Protein AF-A0A7M1MJ46-F1 (afdb_monomer_lite)

Structure (mmCIF, N/CA/C/O backbone):
data_AF-A0A7M1MJ46-F1
#
_entry.id   AF-A0A7M1MJ46-F1
#
loop_
_atom_site.group_PDB
_atom_site.id
_atom_site.type_symbol
_atom_site.label_atom_id
_atom_site.label_alt_id
_atom_site.label_comp_id
_atom_site.label_asym_id
_atom_site.label_entity_id
_atom_site.label_seq_id
_atom_site.pdbx_PDB_ins_code
_atom_site.Cartn_x
_atom_site.Cartn_y
_atom_site.Cartn_z
_atom_site.occupancy
_atom_site.B_iso_or_equiv
_atom_site.auth_seq_id
_atom_site.auth_comp_id
_atom_site.auth_asym_id
_atom_site.auth_atom_id
_atom_site.pdbx_PDB_model_num
ATOM 1 N N . MET A 1 1 ? -5.838 8.588 -2.032 1.00 75.56 1 MET A N 1
ATOM 2 C CA . MET A 1 1 ? -7.027 8.159 -1.254 1.00 75.56 1 MET A CA 1
ATOM 3 C C . MET A 1 1 ? -6.560 7.539 0.061 1.00 75.56 1 MET A C 1
ATOM 5 O O . MET A 1 1 ? -5.408 7.132 0.099 1.00 75.56 1 MET A O 1
ATOM 9 N N . PRO A 1 2 ? -7.354 7.510 1.144 1.00 86.12 2 PRO A N 1
ATOM 10 C CA . PRO A 1 2 ? -6.991 6.774 2.357 1.00 86.12 2 PRO A CA 1
ATOM 11 C C . PRO A 1 2 ? -7.438 5.303 2.299 1.00 86.12 2 PRO A C 1
ATOM 13 O O . PRO A 1 2 ? -8.443 4.991 1.667 1.00 86.12 2 PRO A O 1
ATOM 16 N N . LEU A 1 3 ? -6.724 4.418 2.999 1.00 87.94 3 LEU A N 1
ATOM 17 C CA . LEU A 1 3 ? -7.201 3.077 3.345 1.00 87.94 3 LEU A CA 1
ATOM 18 C C . LEU A 1 3 ? -8.214 3.214 4.482 1.00 87.94 3 LEU A C 1
ATOM 20 O O . LEU A 1 3 ? -7.883 3.792 5.520 1.00 87.94 3 LEU A O 1
ATOM 24 N N . VAL A 1 4 ? -9.430 2.710 4.289 1.00 88.25 4 VAL A N 1
ATOM 25 C CA . VAL A 1 4 ? -10.512 2.804 5.278 1.00 88.25 4 VAL A CA 1
ATOM 26 C C . VAL A 1 4 ? -10.838 1.411 5.797 1.00 88.25 4 VAL A C 1
ATOM 28 O O . VAL A 1 4 ? -11.073 0.494 5.016 1.00 88.25 4 VAL A O 1
ATOM 31 N N . TYR A 1 5 ? -10.848 1.254 7.118 1.00 87.31 5 TYR A N 1
ATOM 32 C CA . TYR A 1 5 ? -11.273 0.026 7.781 1.00 87.31 5 TYR A CA 1
ATOM 33 C C . TYR A 1 5 ? -12.009 0.372 9.076 1.00 87.31 5 TYR A C 1
ATOM 35 O O . TYR A 1 5 ? -11.462 1.072 9.934 1.00 87.31 5 TYR A O 1
ATOM 43 N N . GLU A 1 6 ? -13.248 -0.109 9.203 1.00 86.69 6 GLU A N 1
ATOM 44 C CA . GLU A 1 6 ? -14.176 0.260 10.281 1.00 86.69 6 GLU A CA 1
ATOM 45 C C . GLU A 1 6 ? -14.238 1.791 10.462 1.00 86.69 6 GLU A C 1
ATOM 47 O O . GLU A 1 6 ? -14.581 2.510 9.527 1.00 86.69 6 GLU A O 1
ATOM 52 N N . ASN A 1 7 ? -13.857 2.299 11.637 1.00 87.56 7 ASN A N 1
ATOM 53 C CA . ASN A 1 7 ? -13.858 3.726 11.967 1.00 87.56 7 ASN A CA 1
ATOM 54 C C . ASN A 1 7 ? -12.471 4.375 11.827 1.00 87.56 7 ASN A C 1
ATOM 56 O O . ASN A 1 7 ? -12.220 5.442 12.389 1.00 87.56 7 ASN A O 1
ATOM 60 N N . THR A 1 8 ? -11.546 3.726 11.115 1.00 89.06 8 THR A N 1
ATOM 61 C CA . THR A 1 8 ? -10.176 4.210 10.927 1.00 89.06 8 THR A CA 1
ATOM 62 C C . THR A 1 8 ? -9.890 4.523 9.465 1.00 89.06 8 THR A C 1
ATOM 64 O O . THR A 1 8 ? -10.290 3.791 8.561 1.00 89.06 8 THR A O 1
ATOM 67 N N . ALA A 1 9 ? -9.175 5.623 9.238 1.00 91.25 9 ALA A N 1
ATOM 68 C CA . ALA A 1 9 ? -8.696 6.027 7.926 1.00 91.25 9 ALA A CA 1
ATOM 69 C C . ALA A 1 9 ? -7.191 6.298 7.996 1.00 91.25 9 ALA A C 1
ATOM 71 O O . ALA A 1 9 ? -6.730 7.062 8.848 1.00 91.25 9 ALA A O 1
ATOM 72 N N . THR A 1 10 ? -6.440 5.681 7.088 1.00 91.81 10 THR A N 1
ATOM 73 C CA . THR A 1 10 ? -4.981 5.787 7.014 1.00 91.81 10 THR A CA 1
ATOM 74 C C . THR A 1 10 ? -4.583 6.316 5.645 1.00 91.81 10 THR A C 1
ATOM 76 O O . THR A 1 10 ? -4.807 5.656 4.633 1.00 91.81 10 THR A O 1
ATOM 79 N N . SER A 1 11 ? -4.013 7.519 5.576 1.00 93.56 11 SER A N 1
ATOM 80 C CA . SER A 1 11 ? -3.491 8.055 4.312 1.00 93.56 11 SER A CA 1
ATOM 81 C C . SER A 1 11 ? -2.126 7.463 3.990 1.00 93.56 11 SER A C 1
ATOM 83 O O . SER A 1 11 ? -1.373 7.116 4.891 1.00 93.56 11 SER A O 1
ATOM 85 N N . TYR A 1 12 ? -1.748 7.448 2.720 1.00 92.56 12 TYR A N 1
ATOM 86 C CA . TYR A 1 12 ? -0.444 6.978 2.246 1.00 92.56 12 TYR A CA 1
ATOM 87 C C . TYR A 1 12 ? 0.064 7.862 1.103 1.00 92.56 12 TYR A C 1
ATOM 89 O O . TYR A 1 12 ? -0.653 8.760 0.647 1.00 92.56 12 TYR A O 1
ATOM 97 N N . ILE A 1 13 ? 1.298 7.634 0.652 1.00 91.62 13 ILE A N 1
ATOM 98 C CA . ILE A 1 13 ? 1.863 8.334 -0.503 1.00 91.62 13 ILE A CA 1
ATOM 99 C C . ILE A 1 13 ? 1.285 7.688 -1.765 1.00 91.62 13 ILE A C 1
ATOM 101 O O . ILE A 1 13 ? 1.658 6.578 -2.135 1.00 91.62 13 ILE A O 1
ATOM 105 N N . TYR A 1 14 ? 0.332 8.361 -2.410 1.00 89.56 14 TYR A N 1
ATOM 106 C CA . TYR A 1 14 ? -0.259 7.877 -3.65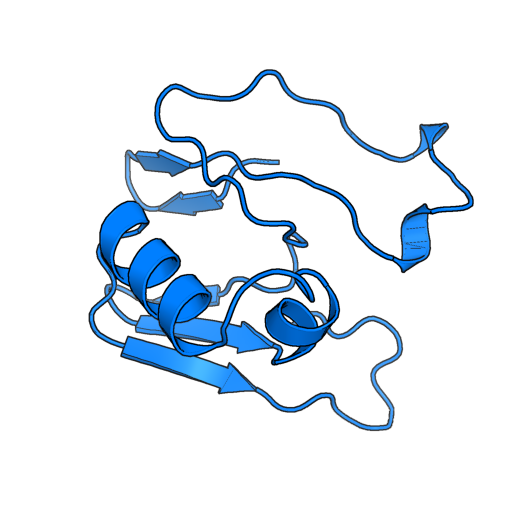7 1.00 89.56 14 TYR A CA 1
ATOM 107 C C . TYR A 1 14 ? 0.639 8.244 -4.844 1.00 89.56 14 TYR A C 1
ATOM 109 O O . TYR A 1 14 ? 0.616 9.380 -5.321 1.00 89.56 14 TYR A O 1
ATOM 117 N N . ASP A 1 15 ? 1.436 7.279 -5.306 1.00 87.81 15 ASP A N 1
ATOM 118 C CA . ASP A 1 15 ? 2.308 7.427 -6.478 1.00 87.81 15 ASP A CA 1
ATOM 119 C C . ASP A 1 15 ? 2.307 6.164 -7.364 1.00 87.81 15 ASP A C 1
ATOM 121 O O . ASP A 1 15 ? 3.307 5.444 -7.444 1.00 87.81 15 ASP A O 1
ATOM 125 N N . PRO A 1 16 ? 1.179 5.855 -8.033 1.00 85.69 16 PRO A N 1
ATOM 126 C CA . PRO A 1 16 ? 1.124 4.734 -8.958 1.00 85.69 16 PRO A CA 1
ATOM 127 C C . PRO A 1 16 ? 2.023 4.997 -10.168 1.00 85.69 16 PRO A C 1
ATOM 129 O O . PRO A 1 16 ? 2.034 6.084 -10.760 1.00 85.69 16 PRO A O 1
ATOM 132 N N . ASP A 1 17 ? 2.771 3.971 -10.561 1.00 84.44 17 ASP A N 1
ATOM 133 C CA . ASP A 1 17 ? 3.739 4.036 -11.654 1.00 84.44 17 ASP A CA 1
ATOM 134 C C . ASP A 1 17 ? 3.081 4.344 -13.008 1.00 84.44 17 ASP A C 1
ATOM 136 O O . ASP A 1 17 ? 3.643 5.103 -13.801 1.00 84.44 17 ASP A O 1
ATOM 140 N N . TYR A 1 18 ? 1.862 3.855 -13.241 1.00 83.12 18 TYR A N 1
ATOM 141 C CA . TYR A 1 18 ? 1.100 4.112 -14.465 1.00 83.12 18 TYR A CA 1
ATOM 142 C C . TYR A 1 18 ? 0.562 5.550 -14.592 1.00 83.12 18 TYR A C 1
ATOM 144 O O . TYR A 1 18 ? 0.230 5.962 -15.702 1.00 83.12 18 TYR A O 1
ATOM 152 N N . LEU A 1 19 ? 0.522 6.352 -13.515 1.00 87.25 19 LEU A N 1
ATOM 153 C CA . LEU A 1 19 ? 0.159 7.782 -13.589 1.00 87.25 19 LEU A CA 1
ATOM 154 C C . LEU A 1 19 ? 1.370 8.720 -13.600 1.00 87.25 19 LEU A C 1
ATOM 156 O O . LEU A 1 19 ? 1.193 9.938 -13.556 1.00 87.25 19 LEU A O 1
ATOM 160 N N . ARG A 1 20 ? 2.610 8.213 -13.662 1.00 84.00 20 ARG A N 1
ATOM 161 C CA . ARG A 1 20 ? 3.817 9.068 -13.659 1.00 84.00 20 ARG A CA 1
ATOM 162 C C . ARG A 1 20 ? 3.821 10.111 -14.779 1.00 84.00 20 ARG A C 1
ATOM 164 O O . ARG A 1 20 ? 4.199 11.250 -14.533 1.00 84.00 20 ARG A O 1
ATOM 171 N N . ASN A 1 21 ? 3.323 9.747 -15.960 1.00 88.75 21 ASN A N 1
ATOM 172 C CA . ASN A 1 21 ? 3.231 10.644 -17.119 1.00 88.75 21 ASN A CA 1
ATOM 173 C C . ASN A 1 21 ? 1.955 11.507 -17.133 1.00 88.75 21 ASN A C 1
ATOM 175 O O . ASN A 1 21 ? 1.797 12.356 -18.006 1.00 88.75 21 ASN A O 1
ATOM 179 N N . TYR A 1 22 ? 1.051 11.312 -16.169 1.00 89.44 22 TYR A N 1
ATOM 180 C CA . TYR A 1 22 ? -0.251 11.978 -16.106 1.00 89.44 22 TYR A CA 1
ATOM 181 C C . TYR A 1 22 ? -0.501 12.570 -14.709 1.00 89.44 22 TYR A C 1
ATOM 183 O O . TYR A 1 22 ? -1.466 12.201 -14.037 1.00 89.44 22 TYR A O 1
ATOM 191 N N . PRO A 1 23 ? 0.347 13.503 -14.233 1.00 86.31 23 PRO A N 1
ATOM 192 C CA . PRO A 1 23 ? 0.254 14.032 -12.870 1.00 86.31 23 PRO A CA 1
ATOM 193 C C . PRO A 1 23 ? -1.079 14.736 -12.585 1.00 86.31 23 PRO A C 1
ATOM 195 O O . PRO A 1 23 ? -1.547 14.712 -11.453 1.00 86.31 23 PRO A O 1
ATOM 198 N N . HIS A 1 24 ? -1.724 15.304 -13.608 1.00 88.62 24 HIS A N 1
ATOM 199 C CA . HIS A 1 24 ? -3.040 15.941 -13.499 1.00 88.62 24 HIS A CA 1
ATOM 200 C C . HIS A 1 24 ? -4.177 14.955 -13.173 1.00 88.62 24 HIS A C 1
ATOM 202 O O . HIS A 1 24 ? -5.239 15.387 -12.739 1.00 88.62 24 HIS A O 1
ATOM 208 N N . LEU A 1 25 ? -3.961 13.646 -13.358 1.00 86.81 25 LEU A N 1
ATOM 209 C CA . LEU A 1 25 ? -4.911 12.595 -12.980 1.00 86.81 25 LEU A CA 1
ATOM 210 C C . LEU A 1 25 ? -4.716 12.116 -11.534 1.00 86.81 25 LEU A C 1
ATOM 212 O O . LEU A 1 25 ? -5.536 11.354 -11.024 1.00 86.81 25 LEU A O 1
ATOM 216 N N . LYS A 1 26 ? -3.640 12.534 -10.851 1.00 85.56 26 LYS A N 1
ATOM 217 C CA . LYS A 1 26 ? -3.382 12.129 -9.466 1.00 85.56 26 LYS A CA 1
ATOM 218 C C . LYS A 1 26 ? -4.228 12.960 -8.509 1.00 85.56 26 LYS A C 1
ATOM 220 O O . LYS A 1 26 ? -4.113 14.182 -8.444 1.00 85.56 26 LYS A O 1
ATOM 225 N N . THR A 1 27 ? -5.041 12.285 -7.702 1.00 82.56 27 THR A N 1
ATOM 226 C CA . THR A 1 27 ? -5.733 12.930 -6.585 1.00 82.56 27 THR A CA 1
ATOM 227 C C . THR A 1 27 ? -4.755 13.190 -5.444 1.00 82.56 27 THR A C 1
ATOM 229 O O . THR A 1 27 ? -4.279 12.254 -4.798 1.00 82.56 27 THR A O 1
ATOM 232 N N . THR A 1 28 ? -4.512 14.463 -5.142 1.00 82.19 28 THR A N 1
ATOM 233 C CA . THR A 1 28 ? -3.744 14.871 -3.963 1.00 82.19 28 THR A CA 1
ATOM 234 C C . THR A 1 28 ? -4.686 15.109 -2.791 1.00 82.19 28 THR A C 1
ATOM 236 O O . THR A 1 28 ? -5.597 15.931 -2.870 1.00 82.19 28 THR A O 1
ATOM 239 N N . ILE A 1 29 ? -4.450 14.410 -1.683 1.00 84.69 29 ILE A N 1
ATOM 240 C CA . ILE A 1 29 ? -5.137 14.651 -0.410 1.00 84.69 29 ILE A CA 1
ATOM 241 C C . ILE A 1 29 ? -4.128 15.145 0.623 1.00 84.69 29 ILE A C 1
ATOM 243 O O . ILE A 1 29 ? -2.958 14.765 0.580 1.00 84.69 29 ILE A O 1
ATOM 247 N N . LYS A 1 30 ? -4.571 15.975 1.573 1.00 90.81 30 LYS A N 1
ATOM 248 C CA . LYS A 1 30 ? -3.741 16.295 2.741 1.00 90.81 30 LYS A CA 1
ATOM 249 C C . LYS A 1 30 ? -3.550 15.022 3.581 1.00 90.81 30 LYS A C 1
ATOM 251 O O . LYS A 1 30 ? -4.537 14.306 3.776 1.00 90.81 30 LYS A O 1
ATOM 256 N N . PRO A 1 31 ? -2.332 14.737 4.080 1.00 92.56 31 PRO A N 1
ATOM 257 C CA . PRO A 1 31 ? -2.110 13.624 4.992 1.00 92.56 31 PRO A CA 1
ATOM 258 C C . PRO A 1 31 ? -3.058 13.684 6.193 1.00 92.56 31 PRO A C 1
ATOM 260 O O . PRO A 1 31 ? -3.271 14.745 6.784 1.00 92.56 31 PRO A O 1
ATOM 263 N N . LEU A 1 32 ? -3.638 12.538 6.534 1.00 93.00 32 LEU A N 1
ATOM 264 C CA . LEU A 1 32 ? -4.432 12.352 7.739 1.00 93.00 32 LEU A CA 1
ATOM 265 C C . LEU A 1 32 ? -3.513 12.206 8.955 1.00 93.00 32 LEU A C 1
ATOM 267 O O . LEU A 1 32 ? -2.305 12.019 8.828 1.00 93.00 32 LEU A O 1
ATOM 271 N N . LYS A 1 33 ? -4.104 12.233 10.155 1.00 91.31 33 LYS A N 1
ATOM 272 C CA . LYS A 1 33 ? -3.370 11.989 11.406 1.00 91.31 33 LYS A CA 1
ATOM 273 C C . LYS A 1 33 ? -2.660 10.629 11.400 1.00 91.31 33 LYS A C 1
ATOM 275 O O . LYS A 1 33 ? -1.535 10.538 11.877 1.00 91.31 33 LYS A O 1
ATOM 280 N N . ASN A 1 34 ? -3.316 9.594 10.870 1.00 90.88 34 ASN A N 1
ATOM 281 C CA . ASN A 1 34 ? -2.683 8.304 10.619 1.00 90.88 34 ASN A CA 1
ATOM 282 C C . ASN A 1 34 ? -2.162 8.289 9.177 1.00 90.88 34 ASN A C 1
ATOM 284 O O . ASN A 1 34 ? -2.950 8.142 8.239 1.00 90.88 34 ASN A O 1
ATOM 288 N N . HIS A 1 35 ? -0.856 8.498 9.003 1.00 93.25 35 HIS A N 1
ATOM 289 C CA . HIS A 1 35 ? -0.221 8.546 7.689 1.00 93.25 35 HIS A CA 1
ATOM 290 C C . HIS A 1 35 ? 0.911 7.527 7.570 1.00 93.25 35 HIS A C 1
ATOM 292 O O . HIS A 1 35 ? 1.861 7.529 8.350 1.00 93.25 35 HIS A O 1
ATOM 298 N N . LEU A 1 36 ? 0.808 6.680 6.551 1.00 92.88 36 LEU A N 1
ATOM 299 C CA . LEU A 1 36 ? 1.843 5.767 6.101 1.00 92.88 36 LEU A CA 1
ATOM 300 C C . LEU A 1 36 ? 2.810 6.489 5.165 1.00 92.88 36 LEU A C 1
ATOM 302 O O . LEU A 1 36 ? 2.435 6.905 4.068 1.00 92.88 36 LEU A O 1
ATOM 306 N N . ASN A 1 37 ? 4.080 6.533 5.556 1.00 92.44 37 ASN A N 1
ATOM 307 C CA . ASN A 1 37 ? 5.178 6.978 4.696 1.00 92.44 37 ASN A CA 1
ATOM 308 C C . ASN A 1 37 ? 5.618 5.848 3.746 1.00 92.44 37 ASN A C 1
ATOM 310 O O . ASN A 1 37 ? 6.790 5.486 3.695 1.00 92.44 37 ASN A O 1
ATOM 314 N N . LEU A 1 38 ? 4.654 5.255 3.041 1.00 92.12 38 LEU A N 1
ATOM 315 C CA . LEU A 1 38 ? 4.852 4.210 2.041 1.00 92.12 38 LEU A CA 1
ATOM 316 C C . LEU A 1 38 ? 4.170 4.632 0.746 1.00 92.12 38 LEU A C 1
ATOM 318 O O . LEU A 1 38 ? 3.044 5.141 0.772 1.00 92.12 38 LEU A O 1
ATOM 322 N N . ILE A 1 39 ? 4.850 4.396 -0.374 1.00 91.12 39 ILE A N 1
ATOM 323 C CA . ILE A 1 39 ? 4.252 4.499 -1.700 1.00 91.12 39 ILE A CA 1
ATOM 324 C C . ILE A 1 39 ? 3.326 3.305 -1.875 1.00 91.12 39 ILE A C 1
ATOM 326 O O . ILE A 1 39 ? 3.783 2.161 -1.841 1.00 91.12 39 ILE A O 1
ATOM 330 N N . LEU A 1 40 ? 2.037 3.587 -2.048 1.00 87.81 40 LEU A N 1
ATOM 331 C CA . LEU A 1 40 ? 1.001 2.589 -2.275 1.00 87.81 40 LEU A CA 1
ATOM 332 C C . LEU A 1 40 ? 0.099 3.008 -3.431 1.00 87.81 40 LEU A C 1
ATOM 334 O O . LEU A 1 40 ? -0.032 4.187 -3.775 1.00 87.81 40 LEU A O 1
ATOM 338 N N . ASP A 1 41 ? -0.566 2.002 -3.975 1.00 80.12 41 ASP A N 1
ATOM 339 C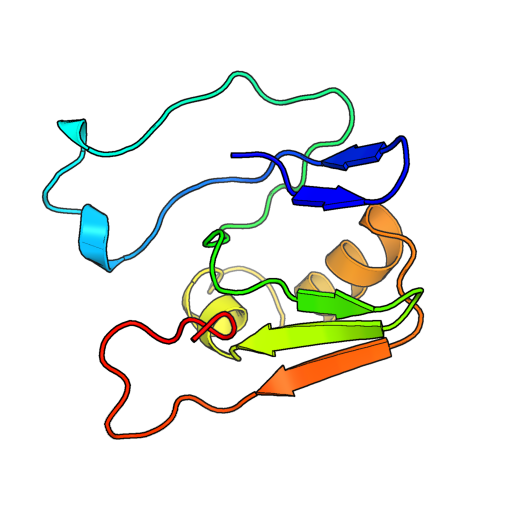 CA . ASP A 1 41 ? -1.659 2.140 -4.920 1.00 80.12 41 ASP A CA 1
ATOM 340 C C . ASP A 1 4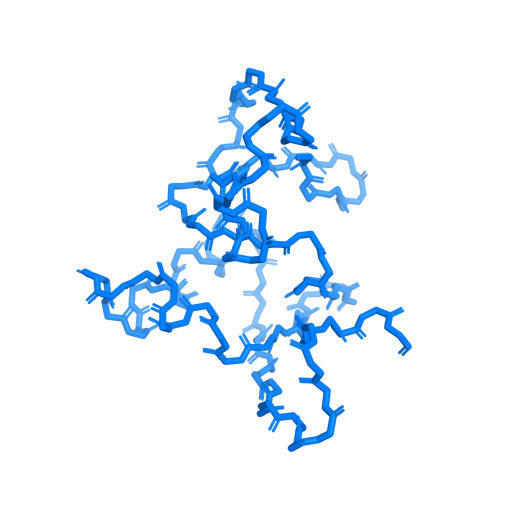1 ? -2.944 1.591 -4.288 1.00 80.12 41 ASP A C 1
ATOM 342 O O . ASP A 1 41 ? -2.895 0.596 -3.564 1.00 80.12 41 ASP A O 1
ATOM 346 N N . GLY A 1 42 ? -4.082 2.240 -4.530 1.00 64.56 42 GLY A N 1
ATOM 347 C CA . GLY A 1 42 ? -5.352 1.907 -3.882 1.00 64.56 42 GLY A CA 1
ATOM 348 C C . GLY A 1 42 ? -5.846 0.495 -4.201 1.00 64.56 42 GLY A C 1
ATOM 349 O O . GLY A 1 42 ? -6.373 -0.161 -3.308 1.00 64.56 42 GLY A O 1
ATOM 350 N N . GLY A 1 43 ? -5.596 0.007 -5.420 1.00 63.69 43 GLY A N 1
ATOM 351 C CA . GLY A 1 43 ? -5.985 -1.342 -5.858 1.00 63.69 43 GLY A CA 1
ATOM 352 C C . GLY A 1 43 ? -5.137 -2.476 -5.265 1.00 63.69 43 GLY A C 1
ATOM 353 O O . GLY A 1 43 ? -5.399 -3.645 -5.523 1.00 63.69 43 GLY A O 1
ATOM 354 N N . ASN A 1 44 ? -4.108 -2.166 -4.467 1.00 66.81 44 ASN A N 1
ATOM 355 C CA . ASN A 1 44 ? -3.152 -3.137 -3.917 1.00 66.81 44 ASN A CA 1
ATOM 356 C C . ASN A 1 44 ? -3.370 -3.476 -2.437 1.00 66.81 44 ASN A C 1
ATOM 358 O O . ASN A 1 44 ? -2.457 -3.998 -1.799 1.00 66.81 44 ASN A O 1
ATOM 362 N N . PHE A 1 45 ? -4.530 -3.141 -1.875 1.00 78.56 45 PHE A N 1
ATOM 363 C CA . PHE A 1 45 ? -4.833 -3.370 -0.467 1.00 78.56 45 PHE A CA 1
ATOM 364 C C . PHE A 1 45 ? -6.226 -3.975 -0.309 1.00 78.56 45 PHE A C 1
ATOM 366 O O . PHE A 1 45 ? -7.234 -3.280 -0.456 1.00 78.56 45 PHE A O 1
ATOM 373 N N . ILE A 1 46 ? -6.282 -5.261 0.030 1.00 82.88 46 ILE A N 1
ATOM 374 C CA . ILE A 1 46 ? -7.529 -5.958 0.341 1.00 82.88 46 ILE A CA 1
ATOM 375 C C . ILE A 1 46 ? -7.444 -6.514 1.744 1.00 82.88 46 ILE A C 1
ATOM 377 O O . ILE A 1 46 ? -6.795 -7.522 2.013 1.00 82.88 46 ILE A O 1
ATOM 381 N N . ARG A 1 47 ? -8.201 -5.895 2.641 1.00 85.69 47 ARG A N 1
ATOM 382 C CA . ARG A 1 47 ? -8.244 -6.294 4.039 1.00 85.69 47 ARG A CA 1
ATOM 383 C C . ARG A 1 47 ? -9.480 -7.122 4.360 1.00 85.69 47 ARG A C 1
ATOM 385 O O . ARG A 1 47 ? -10.609 -6.711 4.104 1.00 85.69 47 ARG A O 1
ATOM 392 N N . LYS A 1 48 ? -9.264 -8.235 5.060 1.00 85.31 48 LYS A N 1
ATOM 393 C CA . LYS A 1 48 ? -10.292 -9.008 5.761 1.00 85.31 48 LYS A CA 1
ATOM 394 C C . LYS A 1 48 ? -9.872 -9.186 7.221 1.00 85.31 48 LYS A C 1
ATOM 396 O O . LYS A 1 48 ? -8.988 -9.980 7.521 1.00 85.31 48 LYS A O 1
ATOM 401 N N . HIS A 1 49 ? -10.546 -8.481 8.133 1.00 88.00 49 HIS A N 1
ATOM 402 C CA . HIS A 1 49 ? -10.241 -8.470 9.572 1.00 88.00 49 HIS A CA 1
ATOM 403 C C . HIS A 1 49 ? -8.795 -8.034 9.876 1.00 88.00 49 HIS A C 1
ATOM 405 O O . HIS A 1 49 ? -8.455 -6.865 9.714 1.00 88.00 49 HIS A O 1
ATOM 411 N N . ASP A 1 50 ? -7.942 -8.949 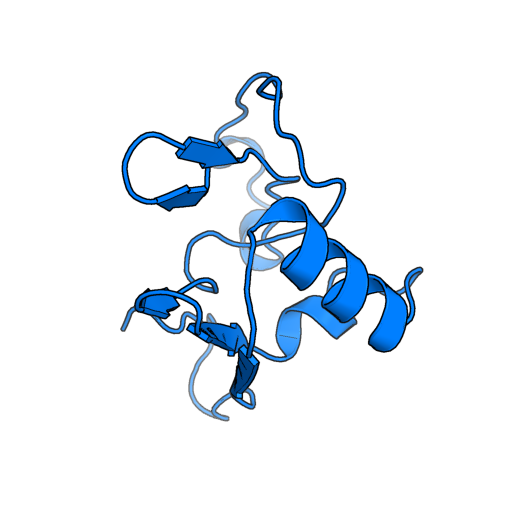10.328 1.00 90.00 50 ASP A N 1
ATOM 412 C CA . ASP A 1 50 ? -6.530 -8.737 10.656 1.00 90.00 50 ASP A CA 1
ATOM 413 C C . ASP A 1 50 ? -5.578 -9.332 9.604 1.00 90.00 50 ASP A C 1
ATOM 415 O O . ASP A 1 50 ? -4.370 -9.437 9.844 1.00 90.00 50 ASP A O 1
ATOM 419 N N . ILE A 1 51 ? -6.120 -9.707 8.444 1.00 90.19 51 ILE A N 1
ATOM 420 C CA . ILE A 1 51 ? -5.386 -10.219 7.291 1.00 90.19 51 ILE A CA 1
ATOM 421 C C . ILE A 1 51 ? -5.511 -9.221 6.146 1.00 90.19 51 ILE A C 1
ATOM 423 O O . ILE A 1 51 ? -6.606 -8.747 5.840 1.00 90.19 51 ILE A O 1
ATOM 427 N N . ASP A 1 52 ? -4.387 -8.932 5.508 1.00 89.75 52 ASP A N 1
ATOM 428 C CA . ASP A 1 52 ? -4.316 -8.099 4.315 1.00 89.75 52 ASP A CA 1
ATOM 429 C C . ASP A 1 52 ? -3.722 -8.876 3.139 1.00 89.75 52 ASP A C 1
ATOM 431 O O . ASP A 1 52 ? -2.823 -9.700 3.323 1.00 89.75 52 ASP A O 1
ATOM 435 N N . PHE A 1 53 ? -4.232 -8.618 1.943 1.00 87.25 53 PHE A N 1
ATOM 436 C CA . PHE A 1 53 ? -3.741 -9.152 0.682 1.00 87.25 53 PHE A CA 1
ATOM 437 C C . PHE A 1 53 ? -3.205 -7.983 -0.139 1.00 87.25 53 PHE A C 1
ATOM 439 O O . PHE A 1 53 ? -3.937 -7.039 -0.435 1.00 87.25 53 PHE A O 1
ATOM 446 N N . MET A 1 54 ? -1.925 -8.051 -0.500 1.00 87.62 54 MET A N 1
ATOM 447 C CA . MET A 1 54 ? -1.252 -7.008 -1.275 1.00 87.62 54 MET A CA 1
ATOM 448 C C . MET A 1 54 ? -0.404 -7.617 -2.377 1.00 87.62 54 MET A C 1
ATOM 450 O O . MET A 1 54 ? 0.150 -8.701 -2.207 1.00 87.62 54 MET A O 1
ATOM 454 N N . CYS A 1 55 ? -0.200 -6.910 -3.483 1.00 86.75 55 CYS A N 1
ATOM 455 C CA . CYS A 1 55 ? 0.774 -7.353 -4.475 1.00 86.75 55 CYS A CA 1
ATOM 456 C C . CYS A 1 55 ? 2.218 -7.102 -4.015 1.00 86.75 55 CYS A C 1
ATOM 458 O O . CYS A 1 55 ? 2.541 -6.084 -3.399 1.00 86.75 55 CYS A O 1
ATOM 460 N N . GLU A 1 56 ? 3.136 -7.981 -4.428 1.00 88.75 56 GLU A N 1
ATOM 461 C CA . GLU A 1 56 ? 4.585 -7.828 -4.194 1.00 88.75 56 GLU A CA 1
ATOM 462 C C . GLU A 1 56 ? 5.187 -6.552 -4.811 1.00 88.75 56 GLU A C 1
ATOM 464 O O . GLU A 1 56 ? 6.298 -6.142 -4.466 1.00 88.75 56 GLU A O 1
ATOM 469 N N . LYS A 1 57 ? 4.439 -5.877 -5.693 1.00 86.94 57 LYS A N 1
ATOM 470 C CA . LYS A 1 57 ? 4.823 -4.614 -6.333 1.00 86.94 57 LYS A CA 1
ATOM 471 C C . LYS A 1 57 ? 5.222 -3.530 -5.328 1.00 86.94 57 LYS A C 1
ATOM 473 O O . LYS A 1 57 ? 6.125 -2.749 -5.635 1.00 86.94 57 LYS A O 1
ATOM 478 N N . ILE A 1 58 ? 4.654 -3.532 -4.120 1.00 89.12 58 ILE A N 1
ATOM 479 C CA . ILE A 1 58 ? 5.020 -2.597 -3.047 1.00 89.12 58 ILE A CA 1
ATOM 480 C C . ILE A 1 58 ? 6.530 -2.569 -2.762 1.00 89.12 58 ILE A C 1
ATOM 482 O O . ILE A 1 58 ? 7.085 -1.497 -2.515 1.00 89.12 58 ILE A O 1
ATOM 486 N N . PHE A 1 59 ? 7.217 -3.713 -2.857 1.00 91.19 59 PHE A N 1
ATOM 487 C CA . PHE A 1 59 ? 8.661 -3.797 -2.622 1.00 91.19 59 PHE A CA 1
ATOM 488 C C . PHE A 1 59 ? 9.449 -3.073 -3.715 1.00 91.19 59 PHE A C 1
ATOM 490 O O . PHE A 1 59 ? 10.389 -2.340 -3.427 1.00 91.19 59 PHE A O 1
ATOM 497 N N . SER A 1 60 ? 9.022 -3.216 -4.972 1.00 89.12 60 SER A N 1
ATOM 498 C CA . SER A 1 60 ? 9.636 -2.512 -6.104 1.00 89.12 60 SER A CA 1
ATOM 499 C C . SER A 1 60 ? 9.321 -1.012 -6.125 1.00 89.12 60 SER A C 1
ATOM 501 O O . SER A 1 60 ? 10.114 -0.223 -6.633 1.00 89.12 60 SER A O 1
ATOM 503 N N . GLN A 1 61 ? 8.181 -0.605 -5.556 1.00 89.25 61 GLN A N 1
ATOM 504 C CA . GLN A 1 61 ? 7.776 0.800 -5.460 1.00 89.25 61 GLN A CA 1
ATOM 505 C C . GLN A 1 61 ? 8.472 1.548 -4.318 1.00 89.25 61 GLN A C 1
ATOM 507 O O . GLN A 1 61 ? 8.589 2.768 -4.385 1.00 89.25 61 GLN A O 1
ATOM 512 N N . ASN A 1 62 ? 8.974 0.834 -3.307 1.00 92.31 62 ASN A N 1
ATOM 513 C CA . ASN A 1 62 ? 9.669 1.405 -2.152 1.00 92.31 62 ASN A CA 1
ATOM 514 C C . ASN A 1 62 ? 11.115 0.867 -2.055 1.00 92.31 62 ASN A C 1
ATOM 516 O O . ASN A 1 62 ? 11.470 0.258 -1.046 1.00 92.31 62 ASN A O 1
ATOM 520 N N . PRO A 1 63 ? 11.973 1.081 -3.075 1.00 93.62 63 PRO A N 1
ATOM 521 C CA . PRO A 1 63 ? 13.273 0.406 -3.195 1.00 93.62 63 PRO A CA 1
ATOM 522 C C . PRO A 1 63 ? 14.296 0.796 -2.118 1.00 93.62 63 PRO A C 1
ATOM 524 O O . PRO A 1 63 ? 15.310 0.125 -1.958 1.00 93.62 63 PRO A O 1
ATOM 527 N N . THR A 1 64 ? 14.061 1.892 -1.393 1.00 94.75 64 THR A N 1
ATOM 528 C CA . THR A 1 64 ? 14.925 2.360 -0.300 1.00 94.75 64 THR A CA 1
ATOM 529 C C . THR A 1 64 ? 14.624 1.682 1.038 1.00 94.75 64 THR A C 1
ATOM 531 O O . THR A 1 64 ? 15.375 1.874 1.993 1.00 94.75 64 THR A O 1
ATOM 534 N N . LEU A 1 65 ? 13.540 0.906 1.129 1.00 95.00 65 LEU A N 1
ATOM 535 C CA . LEU A 1 65 ? 13.116 0.206 2.338 1.00 95.00 65 LEU A CA 1
ATOM 536 C C . LEU A 1 65 ? 13.308 -1.303 2.174 1.00 95.00 65 LEU A C 1
ATOM 538 O O . LEU A 1 65 ? 13.081 -1.860 1.101 1.00 95.00 65 LEU A O 1
ATOM 542 N N . SER A 1 66 ? 13.683 -1.990 3.255 1.00 95.94 66 SER A N 1
ATOM 543 C CA . SER A 1 66 ? 13.711 -3.454 3.248 1.00 95.94 66 SER A CA 1
ATOM 544 C C . SER A 1 66 ? 12.296 -4.037 3.270 1.00 95.94 66 SER A C 1
ATOM 546 O O . SER A 1 66 ? 11.355 -3.426 3.790 1.00 95.94 66 SER A O 1
ATOM 548 N N . LYS A 1 67 ? 12.148 -5.262 2.753 1.00 94.19 67 LYS A N 1
ATOM 549 C CA . LYS A 1 67 ? 10.888 -6.019 2.798 1.00 94.19 67 LYS A CA 1
ATOM 550 C C . LYS A 1 67 ? 10.370 -6.144 4.232 1.00 94.19 67 LYS A C 1
ATOM 552 O O . LYS A 1 67 ? 9.187 -5.928 4.482 1.00 94.19 67 LYS A O 1
ATOM 557 N N . GLU A 1 68 ? 11.259 -6.418 5.181 1.00 95.62 68 GLU A N 1
ATOM 558 C CA . GLU A 1 68 ? 10.942 -6.547 6.603 1.00 95.62 68 GLU A CA 1
ATOM 559 C C . GLU A 1 68 ? 10.445 -5.222 7.188 1.00 95.62 68 GLU A C 1
ATOM 561 O O . GLU A 1 68 ? 9.460 -5.221 7.925 1.00 95.62 68 GLU A O 1
ATOM 566 N N . SER A 1 69 ? 11.073 -4.095 6.825 1.00 95.94 69 SER A N 1
ATOM 567 C CA . SER A 1 69 ? 10.640 -2.763 7.259 1.00 95.94 69 SER A CA 1
ATOM 568 C C . SER A 1 69 ? 9.242 -2.448 6.744 1.00 95.94 69 SER A C 1
ATOM 570 O O . SER A 1 69 ? 8.398 -2.003 7.515 1.00 95.94 69 SER A O 1
ATOM 572 N N . ILE A 1 70 ? 8.976 -2.712 5.462 1.00 94.81 70 ILE A N 1
ATOM 573 C CA . ILE A 1 70 ? 7.663 -2.480 4.848 1.00 94.81 70 ILE A CA 1
ATOM 574 C C . ILE A 1 70 ? 6.591 -3.313 5.562 1.00 94.81 70 ILE A C 1
ATOM 576 O O . ILE A 1 70 ? 5.567 -2.776 5.981 1.00 94.81 70 ILE A O 1
ATOM 580 N N . ILE A 1 71 ? 6.847 -4.609 5.771 1.00 94.94 71 ILE A N 1
ATOM 581 C CA . ILE A 1 71 ? 5.925 -5.515 6.473 1.00 94.94 71 ILE A CA 1
ATOM 582 C C . ILE A 1 71 ? 5.683 -5.045 7.909 1.00 94.94 71 ILE A C 1
ATOM 584 O O . ILE A 1 71 ? 4.540 -5.028 8.366 1.00 94.94 71 ILE A O 1
ATOM 588 N N . HIS A 1 72 ? 6.741 -4.667 8.627 1.00 95.62 72 HIS A N 1
ATOM 589 C CA . HIS A 1 72 ? 6.637 -4.197 10.002 1.00 95.62 72 HIS A CA 1
ATOM 590 C C . HIS A 1 72 ? 5.788 -2.924 10.094 1.00 95.62 72 HIS A C 1
ATOM 592 O O . HIS A 1 72 ? 4.852 -2.876 10.892 1.00 95.62 72 HIS A O 1
ATOM 598 N N . THR A 1 73 ? 6.060 -1.934 9.237 1.00 94.19 73 THR A N 1
ATOM 599 C CA . THR A 1 73 ? 5.289 -0.688 9.161 1.00 94.19 73 THR A CA 1
ATOM 600 C C . THR A 1 73 ? 3.818 -0.962 8.865 1.00 94.19 73 THR A C 1
ATOM 602 O O . THR A 1 73 ? 2.959 -0.465 9.587 1.00 94.19 73 THR A O 1
ATOM 605 N N . LEU A 1 74 ? 3.505 -1.798 7.870 1.00 92.88 74 LEU A N 1
ATOM 606 C CA . LEU A 1 74 ? 2.118 -2.139 7.536 1.00 92.88 74 LEU A CA 1
ATOM 607 C C . LEU A 1 74 ? 1.396 -2.809 8.710 1.00 92.88 74 LEU A C 1
ATOM 609 O O . LEU A 1 74 ? 0.307 -2.377 9.085 1.00 92.88 74 LEU A O 1
ATOM 613 N N . LYS A 1 75 ? 2.009 -3.821 9.338 1.00 93.94 75 LYS A N 1
ATOM 614 C CA . LYS A 1 75 ? 1.394 -4.525 10.473 1.00 93.94 75 LYS A CA 1
ATOM 615 C C . LYS A 1 75 ? 1.137 -3.607 11.663 1.00 93.94 75 LYS A C 1
ATOM 617 O O . LYS A 1 75 ? 0.056 -3.673 12.243 1.00 93.94 75 LYS A O 1
ATOM 622 N N . GLN A 1 76 ? 2.105 -2.758 12.007 1.00 93.19 76 GLN A N 1
ATOM 623 C CA . GLN A 1 76 ? 1.998 -1.806 13.114 1.00 93.19 76 GLN A CA 1
ATOM 624 C C . GLN A 1 76 ? 0.930 -0.743 12.837 1.00 93.19 76 GLN A C 1
ATOM 626 O O . GLN A 1 76 ? 0.015 -0.560 13.635 1.00 93.19 76 GLN A O 1
ATOM 631 N N . SER A 1 77 ? 1.015 -0.063 11.693 1.00 91.25 77 SER A N 1
ATOM 632 C CA . SER A 1 77 ? 0.152 1.079 11.374 1.00 91.25 77 SER A CA 1
ATOM 633 C C . SER A 1 77 ? -1.289 0.691 11.053 1.00 91.25 77 SER A C 1
ATOM 635 O O . SER A 1 77 ? -2.191 1.507 11.241 1.00 91.25 77 SER A O 1
ATOM 637 N N . LEU A 1 78 ? -1.513 -0.531 10.562 1.00 90.69 78 LEU A N 1
ATOM 638 C CA . LEU A 1 78 ? -2.835 -1.016 10.165 1.00 90.69 78 LEU A CA 1
ATOM 639 C C . LEU A 1 78 ? -3.399 -2.073 11.123 1.00 90.69 78 LEU A C 1
ATOM 641 O O . LEU A 1 78 ? -4.515 -2.541 10.907 1.00 90.69 78 LEU A O 1
ATOM 645 N N . ASN A 1 79 ? -2.683 -2.431 12.194 1.00 92.00 79 ASN A N 1
ATOM 646 C CA . ASN A 1 79 ? -3.086 -3.471 13.144 1.00 92.00 79 ASN A CA 1
ATOM 647 C C . ASN A 1 79 ? -3.424 -4.803 12.438 1.00 92.00 79 ASN A C 1
ATOM 649 O O . ASN A 1 79 ? -4.541 -5.318 12.537 1.00 92.00 79 ASN A O 1
ATOM 653 N N . LEU A 1 80 ? -2.468 -5.319 11.659 1.00 92.25 80 LEU A N 1
ATOM 654 C CA . LEU A 1 80 ? -2.592 -6.574 10.907 1.00 92.25 80 LEU A CA 1
ATOM 655 C C . LEU A 1 80 ? -1.765 -7.678 11.574 1.00 92.25 80 LEU A C 1
ATOM 657 O O . LEU A 1 80 ? -0.604 -7.466 11.929 1.00 92.25 80 LEU A O 1
ATOM 661 N N . LYS A 1 81 ? -2.323 -8.888 11.680 1.00 93.38 81 LYS A N 1
ATOM 662 C CA . LYS A 1 81 ? -1.577 -10.083 12.108 1.00 93.38 81 LYS A CA 1
ATOM 663 C C . LYS A 1 81 ? -0.842 -10.729 10.940 1.00 93.38 81 LYS A C 1
ATOM 665 O O . LYS A 1 81 ? 0.330 -11.106 11.071 1.00 93.38 81 LYS A O 1
ATOM 670 N N . HIS A 1 82 ? -1.496 -10.806 9.783 1.00 92.69 82 HIS A N 1
ATOM 671 C CA . HIS A 1 82 ? -0.972 -11.470 8.593 1.00 92.69 82 HIS A CA 1
ATOM 672 C C . HIS A 1 82 ? -1.057 -10.563 7.367 1.00 92.69 82 HIS A C 1
ATOM 674 O O . HIS A 1 82 ? -1.998 -9.791 7.218 1.00 92.69 82 HIS A O 1
ATOM 680 N N . ILE A 1 83 ? -0.054 -10.675 6.498 1.00 93.00 83 ILE A N 1
ATOM 681 C CA . ILE A 1 83 ? -0.052 -10.051 5.175 1.00 93.00 83 ILE A CA 1
ATOM 682 C C . ILE A 1 83 ? 0.289 -11.157 4.184 1.00 93.00 83 ILE A C 1
ATOM 684 O O . ILE A 1 83 ? 1.305 -11.838 4.348 1.00 93.00 83 ILE A O 1
ATOM 688 N N . VAL A 1 84 ? -0.579 -11.356 3.202 1.00 90.69 84 VAL A N 1
ATOM 689 C CA . VAL A 1 84 ? -0.405 -12.302 2.105 1.00 90.69 84 VAL A CA 1
ATOM 690 C C . VAL A 1 84 ? 0.030 -11.507 0.886 1.00 90.69 84 VAL A C 1
ATOM 692 O O . VAL A 1 84 ? -0.714 -10.664 0.389 1.00 90.69 84 VAL A O 1
ATOM 695 N N . PHE A 1 85 ? 1.244 -11.775 0.411 1.00 89.25 85 PHE A N 1
ATOM 696 C CA . PHE A 1 85 ? 1.748 -11.142 -0.797 1.00 89.25 85 PHE A CA 1
ATOM 697 C C . PHE A 1 85 ? 1.393 -11.970 -2.026 1.00 89.25 85 PHE A C 1
ATOM 699 O O . PHE A 1 85 ? 1.763 -13.140 -2.121 1.00 89.25 85 PHE A O 1
ATOM 706 N N . LEU A 1 86 ? 0.673 -11.353 -2.956 1.00 84.75 86 LEU A N 1
ATOM 707 C CA . LEU A 1 86 ? 0.299 -11.950 -4.227 1.00 84.75 86 LEU A CA 1
ATOM 708 C C . LEU A 1 86 ? 1.370 -11.618 -5.278 1.00 84.75 86 LEU A C 1
ATOM 710 O O . LEU A 1 86 ? 1.734 -10.442 -5.432 1.00 84.75 86 LEU A O 1
ATOM 714 N N . PRO A 1 87 ? 1.895 -12.623 -6.002 1.00 77.12 87 PRO A N 1
ATOM 715 C CA . PRO A 1 87 ? 2.819 -12.373 -7.094 1.00 77.12 87 PRO A CA 1
ATOM 716 C C . PRO A 1 87 ? 2.099 -11.629 -8.218 1.00 77.12 87 PRO A C 1
ATOM 718 O O . PRO A 1 87 ? 0.889 -11.756 -8.413 1.00 77.12 87 PRO A O 1
ATOM 721 N N . ARG A 1 88 ? 2.861 -10.874 -9.005 1.00 66.38 88 ARG A N 1
ATOM 722 C CA . ARG A 1 88 ? 2.346 -10.251 -10.225 1.00 66.38 88 ARG A CA 1
ATOM 723 C C . ARG A 1 88 ? 1.912 -11.335 -11.216 1.00 66.38 88 ARG A C 1
ATOM 725 O O . ARG A 1 88 ? 2.745 -12.123 -11.661 1.00 66.38 88 ARG A O 1
ATOM 732 N N . LEU A 1 89 ? 0.637 -11.351 -11.602 1.00 60.28 89 LEU A N 1
ATOM 733 C CA . LEU A 1 89 ? 0.165 -12.189 -12.705 1.00 60.28 89 LEU A CA 1
ATOM 734 C C . LEU A 1 89 ? 0.747 -11.660 -14.026 1.00 60.28 89 LEU A C 1
ATOM 736 O O . LEU A 1 89 ? 0.710 -10.463 -14.299 1.00 60.28 89 LEU A O 1
ATOM 740 N N . ALA A 1 90 ? 1.299 -12.548 -14.857 1.00 49.91 90 ALA A N 1
ATOM 741 C CA . ALA A 1 90 ? 2.027 -12.178 -16.080 1.00 49.91 90 ALA A CA 1
ATOM 742 C C . ALA A 1 90 ? 1.178 -11.410 -17.117 1.00 49.91 90 ALA A C 1
ATOM 744 O O . ALA A 1 90 ? 1.725 -10.668 -17.931 1.00 49.91 90 ALA A O 1
ATOM 745 N N . TYR A 1 91 ? -0.147 -11.570 -17.072 1.00 54.75 91 TYR A N 1
ATOM 746 C CA . TYR A 1 91 ? -1.103 -10.901 -17.961 1.00 54.75 91 TYR A CA 1
ATOM 747 C C . TYR A 1 91 ? -1.772 -9.680 -17.320 1.00 54.75 91 TYR A C 1
ATOM 749 O O . TYR A 1 91 ? -2.539 -8.985 -17.983 1.00 54.75 91 TYR A O 1
ATOM 757 N N . ASP A 1 92 ? -1.461 -9.397 -16.055 1.00 55.88 92 ASP A N 1
ATOM 758 C CA . ASP A 1 92 ? -2.020 -8.275 -15.322 1.00 55.88 92 ASP A CA 1
ATOM 759 C C . ASP A 1 92 ? -1.103 -7.050 -15.460 1.00 55.88 92 ASP A C 1
ATOM 761 O O . ASP A 1 92 ? -0.023 -6.921 -14.861 1.00 55.88 92 ASP A O 1
ATOM 765 N N . ARG A 1 93 ? -1.533 -6.149 -16.347 1.00 54.53 93 ARG A N 1
ATOM 766 C CA . ARG A 1 93 ? -0.816 -4.915 -16.669 1.00 54.53 93 ARG A CA 1
ATOM 767 C C . ARG A 1 93 ? -0.784 -3.957 -15.475 1.00 54.53 93 ARG A C 1
ATOM 769 O O . ARG A 1 93 ? 0.202 -3.226 -15.355 1.00 54.53 93 ARG A O 1
ATOM 776 N N . TYR A 1 94 ? -1.802 -3.975 -14.616 1.00 57.88 94 TYR A N 1
ATOM 777 C CA . TYR A 1 94 ? -1.995 -2.974 -13.566 1.00 57.88 94 TYR A CA 1
ATOM 778 C C . TYR A 1 94 ? -1.713 -3.507 -12.167 1.00 57.88 94 TYR A C 1
ATOM 780 O O . TYR A 1 94 ? -1.327 -2.714 -11.305 1.00 57.88 94 TYR A O 1
ATOM 788 N N . THR A 1 95 ? -1.731 -4.833 -11.975 1.00 55.41 95 THR A N 1
ATOM 789 C CA . THR A 1 95 ? -1.511 -5.487 -10.676 1.00 55.41 95 THR A CA 1
ATOM 790 C C . THR A 1 95 ? -2.397 -4.850 -9.633 1.00 55.41 95 THR A C 1
ATOM 792 O O . THR A 1 95 ? -1.892 -4.225 -8.701 1.00 55.41 95 THR A O 1
ATOM 795 N N . HIS A 1 96 ? -3.701 -4.904 -9.870 1.00 59.28 96 HIS A N 1
ATOM 796 C CA . HIS A 1 96 ? -4.661 -4.567 -8.844 1.00 59.28 96 HIS A CA 1
ATOM 797 C C . HIS A 1 96 ? -5.260 -5.867 -8.318 1.00 59.28 96 HIS A C 1
ATOM 799 O O . HIS A 1 96 ? -5.617 -6.763 -9.074 1.00 59.28 96 HIS A O 1
ATOM 805 N N . SER A 1 97 ? -5.292 -6.006 -7.001 1.00 48.62 97 SER A N 1
ATOM 806 C CA . SER A 1 97 ? -5.876 -7.170 -6.342 1.00 48.62 97 SER A CA 1
ATOM 807 C C . SER A 1 97 ? -7.408 -7.125 -6.299 1.00 48.62 97 SER A C 1
ATOM 809 O O . SER A 1 97 ? -8.004 -8.133 -5.931 1.00 48.62 97 SER A O 1
ATOM 811 N N . ASP A 1 98 ? -8.022 -5.977 -6.620 1.00 50.34 98 ASP A N 1
ATOM 812 C CA . ASP A 1 98 ? -9.463 -5.694 -6.518 1.00 50.34 98 ASP A CA 1
ATOM 813 C C . ASP A 1 98 ? -10.286 -6.032 -7.773 1.00 50.34 98 ASP A C 1
ATOM 815 O O . ASP A 1 98 ? -11.489 -5.761 -7.779 1.00 50.34 98 ASP A O 1
ATOM 819 N N . ASP A 1 99 ? -9.665 -6.655 -8.780 1.00 43.69 99 ASP A N 1
ATOM 820 C CA . ASP A 1 99 ? -10.345 -7.236 -9.949 1.00 43.69 99 ASP A CA 1
ATOM 821 C C . ASP A 1 99 ? -11.026 -8.590 -9.647 1.00 43.69 99 ASP A C 1
ATOM 823 O O . ASP A 1 99 ? -10.470 -9.416 -8.879 1.00 43.69 99 ASP A O 1
#

Radius of gyration: 13.14 Å; chains: 1; bounding box: 29×29×31 Å

Sequence (99 aa):
MPLVYENTATSYIYDPDYLRNYPHLKTTIKPLKNHLNLILDGGNFIRKHDIDFMCEKIFSQNPTLSKESIIHTLKQSLNLKHIVFLPRLAYDRYTHSDD

Secondary structure (DSSP, 8-state):
-EEEETTEEEEEEE--GGGTT-GGG----PPPSSEEEEEE-GGG-EEETTEEEEETHHHHH-TTS-HHHHHHHHHHHHT-SEEEEEPPPTT-SS--TT-

Foldseek 3Di:
DWDDDDPDTEAEAADAPVCPVPVVPDDDDDGDPHYDDFHDHPLAWDDDDQEIEGEPVSCVRCVVDDPVRVVVSCCVSVVHPYYHYDYDDPPDPRRGPND

Organism: Campylobacter lari (NCBI:txid201)

pLDDT: mean 84.41, std 12.59, range [43.69, 95.94]

=== Feature glossary ===
The record interleaves many kinds of information about one protein. Here is each kind framed as the question it answers.

Q: What are the backbone torsion angles?
A: φ (phi) and ψ (psi) are the two rotatable backbone dihedrals per residue: φ is the C(i-1)–N–Cα–C torsion, ψ is the N–Cα–C–N(i+1) torsion, both in degrees on (−180°, 180°]. α-helical residues cluster near (−60°, −45°); β-strand residues near (−120°, +130°). A Ramachandran plot is simply a scatter of (φ, ψ) for every residue.

Q: What is the amino-acid chain?
A: This is the polypeptide sequence — one letter per residue, N-terminus first. Length ranges from a few dozen residues for small domains to over a thousand for large multi-domain proteins.

Q: How mobile is each atom in the crystal?
A: For experimental (PDB) structures, the B-factor (temperature factor) quantifies the positional spread of each atom in the crystal — a combination of thermal vibration and static disorder — in units of Å². High B-factors mark flexible loops or poorly resolved regions; low B-factors mark the rigid, well-ordered core.

Q: Are the domains correctly placed relative to each other?
A: Predicted Aligned Error (PAE) is an AlphaFold confidence matrix: entry (i, j) is the expected error in the position of residue j, in ångströms, when the prediction is superimposed on the true structure at residue i. Low PAE within a block of residues means that block is internally rigid and well-predicted; high PAE between two blocks means their relative placement is uncertain even if each block individually is confident.

Q: How confident is the AlphaFold model at each residue?
A: pLDDT is the predicted lDDT-Cα score: AlphaFold's confidence that the local environment of each residue (all inter-atomic distances within 15 Å) is correctly placed. It is a per-residue number between 0 and 100, with higher meaning more reliable.

Q: What family and function is it annotated with?
A: Functional annotations link the protein to curated databases. InterPro entries identify conserved domains and families by matching the sequence against member-database signatures (Pfam, PROSITE, CDD, …). Gene Ontology (GO) terms describe molecular function, biological process, and cellular component in a controlled vocabulary. CATH places the structure in a hierarchical fold classification (Class/Architecture/Topology/Homologous-superfamily). The organism is the source species.

Q: How big and how compact is the whole molecule?
A: Three whole-structure scalars: the radius of gyration (RMS distance of Cα from centroid, in Å), the count of Cα–Cα contacts (pairs closer than 8 Å and separated by more than four residues in sequence — i.e. tertiary, not local, contacts), and the bounding-box dimensions. Together they distinguish compact globular folds from extended fibres or disordered chains.

Q: What known structure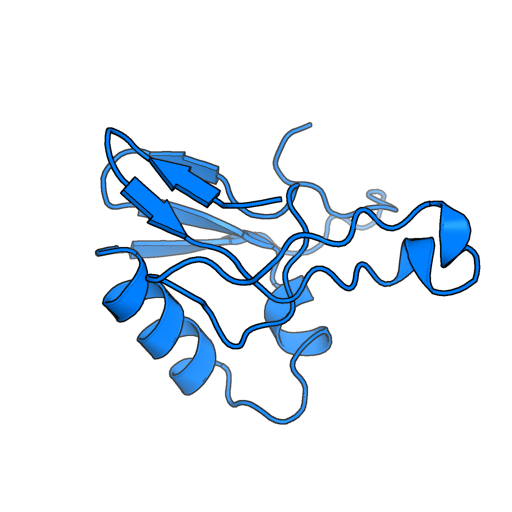s does this most resemble?
A: The Foldseek neighbor list gives the closest experimentally determined structures in the PDB, ranked by structural alignment. TM-score near 1 means near-identical fold; near 0.3 means only rough topology match. This is how one finds what a novel AlphaFold prediction most resembles in the solved-structure universe.

Q: Which residues are buried vs exposed?
A: SASA measures how much of the protein is reachable by solvent. It is computed by rolling a water-sized probe over the atomic surface and summing the exposed area (Å²). Per-residue SASA distinguishes core (buried, low SASA) from surface (exposed, high SASA) residues; total SASA is a whole-molecule size measure.

Q: Which residues are in helices, strands, or loops?
A: Eight-state secondary structure (DSSP): H is the canonical α-helix, G the tighter 3₁₀-helix, I the wider π-helix; E/B are β-structure, T and S are turns and bends, and '-' is everything else. DSSP derives these from the pattern of main-chain N–H···O=C hydrogen bonds, not from the sequence.

Q: Where is each backbone atom in 3D?
A: Structure coordinates are given as an mmCIF _atom_site loop: one row per atom with element, residue name, chain id, sequence number, and x/y/z position in Å. Only the four main-chain atoms per residue are included here; side chains are omitted to keep the record compact.

Q: What if only a Cα trace is available?
A: Three-state secondary structure (P-SEA) collapses the eight DSSP classes into helix (a), strand (b), and coil (c). 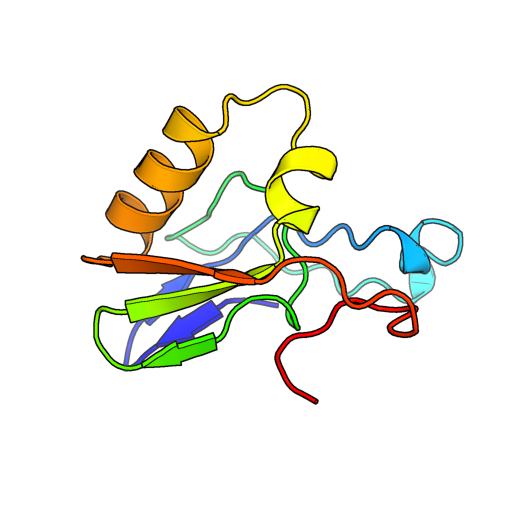P-SEA assigns these from Cα geometry alone — distances and angles — without requiring backbone oxygens, so it works on any Cα trace.

Q: What do the rendered images show?
A: The six renders are orthographic views along the three Cartesian axes in both directions. Representation (cartoon, sticks, or surface) and color scheme (sequence-rainbow or by-chain) vary across proteins so the training set covers all the common visualization conventions.

Q: What does the local fold look like, residue by residue?
A: Foldseek's 3Di representation compresses backbone geometry into a per-residue letter drawn from a learned twenty-state alphabet. It captures the tertiary interaction pattern around each residue — which residues are packed against it in space, regardless of where they are in sequence.

Q: What do the diagnostic plots show?
A: The contact map is a binary N×N matrix image: pixel (i, j) is dark where Cα_i and Cα_j are within 8 Å and |i−j|>4. Because the |i−j|>4 filter removes local helical contacts, off-diagonal stripes parallel to the main diagonal indicate parallel β-sheets; stripes perpendicular to it indicate antiparallel β-sheets. The Ramachandran plot scatters every residue's (φ, ψ) pair against the sterically allowed regions. The PAE heatmap renders the predicted-aligned-error matrix.